Protein AF-D4XGW5-F1 (afdb_monomer_lite)

Foldseek 3Di:
DDQADEDPVQVVQLPQADPVLVQLLRQLSRPFPADKGFDHFADDLVRLVVCCVVVVDVDSDDPSPNNNDIDIFTQDPNDTDPDDVSVVSSVVSSVVSVVVVVVVVPPPDPPPPPPDDDDDDD

InterPro domains:
  IPR009045 Peptidase M74/Hedgehog-like, zinc-binding domain superfamily [G3DSA:3.30.1380.10] (5-117)
  IPR009045 Peptidase M74/Hedgehog-like, zinc-binding domain superfamily [SSF55166] (6-94)

Organism: NCBI:txid742159

Radius of gyration: 20.75 Å; chains: 1; bounding box: 34×46×76 Å

pLDDT: mean 84.4, std 19.49, range [32.59, 96.25]

Secondary structure (DSSP, 8-state):
-PPP---HHHHHHTTTS-HHHHHHHHHHHHH-SS-EEEEE-SPPHHHHHHHHHTTS-S-S--TTTTT---EEEEEETTEE---HHHHHHHHHHHHHHHHHHHHHHS--S-------------

Structure (mmCIF, N/CA/C/O backbone):
data_AF-D4XGW5-F1
#
_entry.id   AF-D4XGW5-F1
#
loop_
_atom_site.group_PDB
_atom_site.id
_atom_site.type_symbol
_atom_site.label_atom_id
_atom_site.label_alt_id
_atom_site.label_comp_id
_atom_site.label_asym_id
_atom_site.label_entity_id
_atom_site.label_seq_id
_atom_site.pdbx_PDB_ins_code
_atom_site.Cartn_x
_atom_site.Cartn_y
_atom_site.Cartn_z
_atom_site.occupancy
_atom_site.B_iso_or_equiv
_atom_site.auth_seq_id
_atom_site.auth_comp_id
_atom_site.auth_asym_id
_atom_site.auth_atom_id
_atom_site.pdbx_PDB_model_num
ATOM 1 N N . MET A 1 1 ? 16.824 -8.435 -14.529 1.00 49.88 1 MET A N 1
ATOM 2 C CA . MET A 1 1 ? 15.862 -7.773 -13.625 1.00 49.88 1 MET A CA 1
ATOM 3 C C . MET A 1 1 ? 15.454 -8.790 -12.581 1.00 49.88 1 MET A C 1
ATOM 5 O O . MET A 1 1 ? 15.047 -9.879 -12.968 1.00 49.88 1 MET A O 1
ATOM 9 N N . GLY A 1 2 ? 15.663 -8.488 -11.300 1.00 60.69 2 GLY A N 1
ATOM 10 C CA . GLY A 1 2 ? 15.211 -9.360 -10.218 1.00 60.69 2 GLY A CA 1
ATOM 11 C C . GLY A 1 2 ? 13.694 -9.279 -10.094 1.00 60.69 2 GLY A C 1
ATOM 12 O O . GLY A 1 2 ? 13.128 -8.199 -10.221 1.00 60.69 2 GLY A O 1
ATOM 13 N N . VAL A 1 3 ? 13.041 -10.418 -9.891 1.00 75.56 3 VAL A N 1
ATOM 14 C CA . VAL A 1 3 ? 11.631 -10.444 -9.500 1.00 75.56 3 VAL A CA 1
ATOM 15 C C . VAL A 1 3 ? 11.589 -10.122 -8.012 1.00 75.56 3 VAL A C 1
ATOM 17 O O . VAL A 1 3 ? 12.169 -10.861 -7.217 1.00 75.56 3 VAL A O 1
ATOM 20 N N . PHE A 1 4 ? 10.941 -9.023 -7.637 1.00 86.38 4 PHE A N 1
ATOM 21 C CA . PHE A 1 4 ? 10.785 -8.661 -6.232 1.00 86.38 4 PHE A CA 1
ATOM 22 C C . PHE A 1 4 ? 9.665 -9.483 -5.588 1.00 86.38 4 PHE A C 1
ATOM 24 O O . PHE A 1 4 ? 8.727 -9.933 -6.254 1.00 86.38 4 PHE A O 1
ATOM 31 N N . ALA A 1 5 ? 9.757 -9.678 -4.275 1.00 88.25 5 ALA A N 1
ATOM 32 C CA . ALA A 1 5 ? 8.766 -10.405 -3.496 1.00 88.25 5 ALA A CA 1
ATOM 33 C C . ALA A 1 5 ? 8.322 -9.578 -2.289 1.00 88.25 5 ALA A C 1
ATOM 35 O O . ALA A 1 5 ? 9.105 -8.838 -1.698 1.00 88.25 5 ALA A O 1
ATOM 36 N N . LEU A 1 6 ? 7.057 -9.734 -1.898 1.00 91.00 6 LEU A N 1
ATOM 37 C CA . LEU A 1 6 ? 6.535 -9.082 -0.702 1.00 91.00 6 LEU A CA 1
ATOM 38 C C . LEU A 1 6 ? 7.173 -9.678 0.555 1.00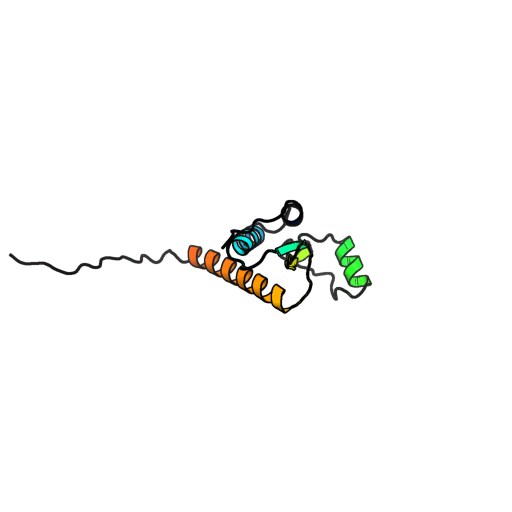 91.00 6 LEU A C 1
ATOM 40 O O . LEU A 1 6 ? 7.206 -10.901 0.735 1.00 91.00 6 LEU A O 1
ATOM 44 N N . SER A 1 7 ? 7.614 -8.793 1.448 1.00 92.06 7 SER A N 1
ATOM 45 C CA . SER A 1 7 ? 8.095 -9.163 2.778 1.00 92.06 7 SER A CA 1
ATOM 46 C C . SER A 1 7 ? 6.988 -9.819 3.616 1.00 92.06 7 SER A C 1
ATOM 48 O O . SER A 1 7 ? 5.795 -9.640 3.356 1.00 92.06 7 SER A O 1
ATOM 50 N N . ALA A 1 8 ? 7.370 -10.552 4.666 1.00 92.62 8 ALA A N 1
ATOM 51 C CA . ALA A 1 8 ? 6.406 -11.131 5.605 1.00 92.62 8 ALA A CA 1
ATOM 52 C C . ALA A 1 8 ? 5.518 -10.060 6.269 1.00 92.62 8 ALA A C 1
ATOM 54 O O . ALA A 1 8 ? 4.322 -10.283 6.438 1.00 92.62 8 ALA A O 1
ATOM 55 N N . GLY A 1 9 ? 6.083 -8.885 6.576 1.00 92.50 9 GLY A N 1
ATOM 56 C CA . GLY A 1 9 ? 5.330 -7.748 7.113 1.00 92.50 9 GLY A CA 1
ATOM 57 C C . GLY A 1 9 ? 4.275 -7.252 6.127 1.00 92.50 9 GLY A C 1
ATOM 58 O O . GLY A 1 9 ? 3.104 -7.171 6.469 1.00 92.50 9 GLY A O 1
ATOM 59 N N . SER A 1 10 ? 4.651 -7.048 4.863 1.00 93.06 10 SER A N 1
ATOM 60 C CA . SER A 1 10 ? 3.698 -6.614 3.834 1.00 93.06 10 SER A CA 1
ATOM 61 C C . SER A 1 10 ? 2.594 -7.639 3.571 1.00 93.06 10 SER A C 1
ATOM 63 O O . SER A 1 10 ? 1.457 -7.260 3.323 1.00 93.06 10 SER A O 1
ATOM 65 N N . LYS A 1 11 ? 2.893 -8.941 3.662 1.00 94.25 11 LYS A N 1
ATOM 66 C CA . LYS A 1 11 ? 1.867 -9.992 3.566 1.00 94.25 11 LYS A CA 1
ATOM 67 C C . LYS A 1 11 ? 0.877 -9.949 4.729 1.00 94.25 11 LYS A C 1
ATOM 69 O O . LYS A 1 11 ? -0.292 -10.253 4.525 1.00 94.25 11 LYS A O 1
ATOM 74 N N . LYS A 1 12 ? 1.332 -9.567 5.925 1.00 95.12 12 LYS A N 1
ATOM 75 C CA . LYS A 1 12 ? 0.469 -9.400 7.098 1.00 95.12 12 LYS A CA 1
ATOM 76 C C . LYS A 1 12 ? -0.503 -8.233 6.915 1.00 95.12 12 LYS A C 1
ATOM 78 O O . LYS A 1 12 ? -1.678 -8.394 7.215 1.00 95.12 12 LYS A O 1
ATOM 83 N N . GLU A 1 13 ? -0.041 -7.115 6.359 1.00 94.19 13 GLU A N 1
ATOM 84 C CA . GLU A 1 13 ? -0.905 -5.957 6.073 1.00 94.19 13 GLU A CA 1
ATOM 85 C C . GLU A 1 13 ? -1.957 -6.246 4.991 1.00 94.19 13 GLU A C 1
ATOM 87 O O . GLU A 1 13 ? -3.015 -5.629 4.958 1.00 94.19 13 GLU A O 1
ATOM 92 N N . LEU A 1 14 ? -1.707 -7.228 4.120 1.00 94.88 14 LEU A N 1
ATOM 93 C CA . LEU A 1 14 ? -2.674 -7.671 3.110 1.00 94.88 14 LEU A CA 1
ATOM 94 C C . LEU A 1 14 ? -3.729 -8.650 3.651 1.00 94.88 14 LEU A C 1
ATOM 96 O O . LEU A 1 14 ? -4.624 -9.051 2.902 1.00 94.88 14 LEU A O 1
ATOM 100 N N . LEU A 1 15 ? -3.662 -9.044 4.927 1.00 93.81 15 LEU A N 1
ATOM 101 C CA . LEU A 1 15 ? -4.682 -9.900 5.529 1.00 93.81 15 LEU A CA 1
ATOM 102 C C . LEU A 1 15 ? -6.025 -9.163 5.581 1.00 93.81 15 LEU A C 1
ATOM 104 O O . LEU A 1 15 ? -6.108 -8.023 6.028 1.00 93.81 15 LEU A O 1
ATOM 108 N N . ASN A 1 16 ? -7.090 -9.838 5.144 1.00 92.62 16 ASN A N 1
ATOM 109 C CA . ASN A 1 16 ? -8.461 -9.310 5.055 1.00 92.62 16 ASN A CA 1
ATOM 110 C C . ASN A 1 16 ? -8.666 -8.147 4.065 1.00 92.62 16 ASN A C 1
ATOM 112 O O . ASN A 1 16 ? -9.780 -7.639 3.952 1.00 92.62 16 ASN A O 1
ATOM 116 N N . VAL A 1 17 ? -7.640 -7.762 3.301 1.00 96.25 17 VAL A N 1
ATOM 117 C CA . VAL A 1 17 ? -7.799 -6.887 2.133 1.00 96.25 17 VAL A CA 1
ATOM 118 C C . VAL A 1 17 ? -8.535 -7.652 1.032 1.00 96.25 17 VAL A C 1
ATOM 120 O O . VAL A 1 17 ? -8.390 -8.867 0.884 1.00 96.25 17 VAL A O 1
ATOM 123 N N . HIS A 1 18 ? -9.325 -6.942 0.228 1.00 95.75 18 HIS A N 1
ATOM 124 C CA . HIS A 1 18 ? -10.085 -7.538 -0.862 1.00 95.75 18 HIS A CA 1
ATOM 125 C C . HIS A 1 18 ? -9.168 -8.329 -1.819 1.00 95.75 18 HIS A C 1
ATOM 127 O O . HIS A 1 18 ? -8.226 -7.785 -2.398 1.00 95.75 18 HIS A O 1
ATOM 133 N N . GLU A 1 19 ? -9.498 -9.597 -2.082 1.00 94.69 19 GLU A N 1
ATOM 134 C CA . GLU A 1 19 ? -8.682 -10.543 -2.870 1.00 94.69 19 GLU A CA 1
ATOM 135 C C . GLU A 1 19 ? -8.243 -10.006 -4.246 1.00 94.69 19 GLU A C 1
ATOM 137 O O . GLU A 1 19 ? -7.092 -10.144 -4.660 1.00 94.69 19 GLU A O 1
ATOM 142 N N . ALA A 1 20 ? -9.147 -9.328 -4.959 1.00 93.44 20 ALA A N 1
ATOM 143 C CA . ALA A 1 20 ? -8.834 -8.669 -6.220 1.00 93.44 20 ALA A CA 1
ATOM 144 C C . ALA A 1 20 ? -7.694 -7.647 -6.097 1.00 93.44 20 ALA A C 1
ATOM 146 O O . ALA A 1 20 ? -6.850 -7.597 -6.990 1.00 93.44 20 ALA A O 1
ATOM 147 N N . LEU A 1 21 ? -7.665 -6.856 -5.022 1.00 95.06 21 LEU A N 1
ATOM 148 C CA . LEU A 1 21 ? -6.612 -5.874 -4.778 1.00 95.06 21 LEU A CA 1
ATOM 149 C C . LEU A 1 21 ? -5.303 -6.573 -4.405 1.00 95.06 21 LEU A C 1
ATOM 151 O O . LEU A 1 21 ? -4.272 -6.247 -4.986 1.00 95.06 21 LEU A O 1
ATOM 155 N N . VAL A 1 22 ? -5.357 -7.602 -3.553 1.00 95.81 22 VAL A N 1
ATOM 156 C CA . VAL A 1 22 ? -4.190 -8.437 -3.215 1.00 95.81 22 VAL A CA 1
ATOM 157 C C . VAL A 1 22 ? -3.540 -9.002 -4.482 1.00 95.81 22 VAL A C 1
ATOM 159 O O . VAL A 1 22 ? -2.349 -8.799 -4.701 1.00 95.81 22 VAL A O 1
ATOM 162 N N . SER A 1 23 ? -4.331 -9.585 -5.391 1.00 94.38 23 SER A N 1
ATOM 163 C CA . SER A 1 23 ? -3.814 -10.134 -6.656 1.00 94.38 23 SER A CA 1
ATOM 164 C C . SER A 1 23 ? -3.142 -9.085 -7.554 1.00 94.38 23 SER A C 1
ATOM 166 O O . SER A 1 23 ? -2.225 -9.396 -8.316 1.00 94.38 23 SER A O 1
ATOM 168 N N . VAL A 1 24 ? -3.595 -7.829 -7.480 1.00 95.75 24 VAL A N 1
ATOM 169 C CA . VAL A 1 24 ? -3.002 -6.710 -8.222 1.00 95.75 24 VAL A CA 1
ATOM 170 C C . VAL A 1 24 ? -1.676 -6.301 -7.588 1.00 95.75 24 VAL A C 1
ATOM 172 O O . VAL A 1 24 ? -0.712 -6.114 -8.323 1.00 95.75 24 VAL A O 1
ATOM 175 N N . VAL A 1 25 ? -1.597 -6.223 -6.258 1.00 95.75 25 VAL A N 1
ATOM 176 C CA . VAL A 1 25 ? -0.360 -5.898 -5.526 1.00 95.75 25 VAL A CA 1
ATOM 177 C C . VAL A 1 25 ? 0.708 -6.975 -5.742 1.00 95.75 25 VAL A C 1
ATOM 179 O O . VAL A 1 25 ? 1.858 -6.661 -6.053 1.00 95.75 25 VAL A O 1
ATOM 182 N N . GLU A 1 26 ? 0.326 -8.251 -5.667 1.00 94.50 26 GLU A N 1
ATOM 183 C CA . GLU A 1 26 ? 1.213 -9.385 -5.957 1.00 94.50 26 GLU A CA 1
ATOM 184 C C . GLU A 1 26 ? 1.706 -9.390 -7.405 1.00 94.50 26 GLU A C 1
ATOM 186 O O . GLU A 1 26 ? 2.822 -9.823 -7.692 1.00 94.50 26 GLU A O 1
ATOM 191 N N . ARG A 1 27 ? 0.895 -8.894 -8.344 1.00 94.25 27 ARG A N 1
ATOM 192 C CA . ARG A 1 27 ? 1.345 -8.724 -9.724 1.00 94.25 27 ARG A CA 1
ATOM 193 C C . ARG A 1 27 ? 2.250 -7.503 -9.879 1.00 94.25 27 ARG A C 1
ATOM 195 O O . ARG A 1 27 ? 3.222 -7.580 -10.627 1.00 94.25 27 ARG A O 1
ATOM 202 N N . ALA A 1 28 ? 1.968 -6.420 -9.159 1.00 95.12 28 ALA A N 1
ATOM 203 C CA . ALA A 1 28 ? 2.729 -5.180 -9.227 1.00 95.12 28 ALA A CA 1
ATOM 204 C C . ALA A 1 28 ? 4.168 -5.380 -8.757 1.00 95.12 28 ALA A C 1
ATOM 206 O O . ALA A 1 28 ? 5.086 -4.921 -9.429 1.00 95.12 28 ALA A O 1
ATOM 207 N N . VAL A 1 29 ? 4.388 -6.143 -7.681 1.00 94.75 29 VAL A N 1
ATOM 208 C CA . VAL A 1 29 ? 5.746 -6.424 -7.183 1.00 94.75 29 VAL A CA 1
ATOM 209 C C . VAL A 1 29 ? 6.597 -7.194 -8.204 1.00 94.75 29 VAL A C 1
ATOM 211 O O . VAL A 1 29 ? 7.801 -6.987 -8.287 1.00 94.75 29 VAL A O 1
ATOM 214 N N . GLN A 1 30 ? 5.972 -8.017 -9.054 1.00 92.44 30 GLN A N 1
ATOM 215 C CA . GLN A 1 30 ? 6.677 -8.788 -10.084 1.00 92.44 30 GLN A CA 1
ATOM 216 C C . GLN A 1 30 ? 7.099 -7.954 -11.297 1.00 92.44 30 GLN A C 1
ATOM 218 O O . GLN A 1 30 ? 8.015 -8.355 -12.011 1.00 92.44 30 GLN A O 1
ATOM 223 N N . ILE A 1 31 ? 6.390 -6.858 -11.584 1.00 93.31 31 ILE A N 1
ATOM 224 C CA . ILE A 1 31 ? 6.632 -6.024 -12.774 1.00 93.31 31 ILE A CA 1
ATOM 225 C C . ILE A 1 31 ? 7.250 -4.665 -12.442 1.00 93.31 31 ILE A C 1
ATOM 227 O O . ILE A 1 31 ? 7.694 -3.964 -13.346 1.00 93.31 31 ILE A O 1
ATOM 231 N N . SER A 1 32 ? 7.247 -4.285 -11.165 1.00 92.94 32 SER A N 1
ATOM 232 C CA . SER A 1 32 ? 7.848 -3.049 -10.686 1.00 92.94 32 SER A CA 1
ATOM 233 C C . SER A 1 32 ? 9.350 -3.038 -10.950 1.00 92.94 32 SER A C 1
ATOM 235 O O . SER A 1 32 ? 10.034 -4.055 -10.843 1.00 92.94 32 SER A O 1
ATOM 237 N N . VAL A 1 33 ? 9.873 -1.853 -11.252 1.00 92.31 33 VAL A N 1
ATOM 238 C CA . VAL A 1 33 ? 11.313 -1.609 -11.423 1.00 92.31 33 VAL A CA 1
ATOM 239 C C . VAL A 1 33 ? 12.048 -1.432 -10.091 1.00 92.31 33 VAL A C 1
ATOM 241 O O . VAL A 1 33 ? 13.275 -1.386 -10.069 1.00 92.31 33 VAL A O 1
ATOM 244 N N . GLN A 1 34 ? 11.307 -1.341 -8.984 1.00 91.19 34 GLN A N 1
ATOM 245 C CA . GLN A 1 34 ? 11.835 -1.150 -7.635 1.00 91.19 34 GLN A CA 1
ATOM 246 C C . GLN A 1 34 ? 11.052 -1.946 -6.586 1.00 91.19 34 GLN A C 1
ATOM 248 O O . GLN A 1 34 ? 9.877 -2.277 -6.778 1.00 91.19 34 GLN A O 1
ATOM 253 N N . GLU A 1 35 ? 11.689 -2.177 -5.443 1.00 92.69 35 GLU A N 1
ATOM 254 C CA . GLU A 1 35 ? 11.045 -2.748 -4.265 1.00 92.69 35 GLU A CA 1
ATOM 255 C C . GLU A 1 35 ? 10.095 -1.746 -3.605 1.00 92.69 35 GLU A C 1
ATOM 257 O O . GLU A 1 35 ? 10.302 -0.525 -3.598 1.00 92.69 35 GLU A O 1
ATOM 262 N N . PHE A 1 36 ? 9.032 -2.284 -3.022 1.00 94.88 36 PHE A N 1
ATOM 263 C CA . PHE A 1 36 ? 8.109 -1.538 -2.187 1.00 94.88 36 PHE A CA 1
ATOM 264 C C . PHE A 1 36 ? 7.533 -2.446 -1.104 1.00 94.88 36 PHE A C 1
ATOM 266 O O . PHE A 1 36 ? 7.480 -3.669 -1.251 1.00 94.88 36 PHE A O 1
ATOM 273 N N . ALA A 1 37 ? 7.092 -1.832 -0.016 1.00 94.75 37 ALA A N 1
ATOM 274 C CA . ALA A 1 37 ? 6.397 -2.489 1.074 1.00 94.75 37 ALA A CA 1
ATOM 275 C C . ALA A 1 37 ? 4.946 -2.004 1.135 1.00 94.75 37 ALA A C 1
ATOM 277 O O . ALA A 1 37 ? 4.654 -0.848 0.830 1.00 94.75 37 ALA A O 1
ATOM 278 N N . VAL A 1 38 ? 4.046 -2.885 1.561 1.00 95.44 38 VAL A N 1
ATOM 279 C CA . VAL A 1 38 ? 2.706 -2.489 2.016 1.00 95.44 38 VAL A CA 1
ATOM 280 C C . VAL A 1 38 ? 2.853 -1.966 3.441 1.00 95.44 38 VAL A C 1
ATOM 282 O O . VAL A 1 38 ? 3.388 -2.686 4.286 1.00 95.44 38 VAL A O 1
ATOM 285 N N . HIS A 1 39 ? 2.459 -0.713 3.664 1.00 93.25 39 HIS A N 1
ATOM 286 C CA . HIS A 1 39 ? 2.574 -0.036 4.956 1.00 93.25 39 HIS A CA 1
ATOM 287 C C . HIS A 1 39 ? 1.280 -0.090 5.763 1.00 93.25 39 HIS A C 1
ATOM 289 O O . HIS A 1 39 ? 1.343 -0.335 6.961 1.00 93.25 39 HIS A O 1
ATOM 295 N N . ASP A 1 40 ? 0.140 0.121 5.104 1.00 91.75 40 ASP A N 1
ATOM 296 C CA . ASP A 1 40 ? -1.184 0.068 5.723 1.00 91.75 40 ASP A CA 1
ATOM 297 C C . ASP A 1 40 ? -2.160 -0.615 4.757 1.00 91.75 40 ASP A C 1
ATOM 299 O O . ASP A 1 40 ? -2.255 -0.244 3.583 1.00 91.75 40 ASP A O 1
ATOM 303 N N . GLY A 1 41 ? -2.844 -1.654 5.226 1.00 92.75 41 GLY A N 1
ATOM 304 C CA . GLY A 1 41 ? -3.880 -2.358 4.477 1.00 92.75 41 GLY A CA 1
ATOM 305 C C . GLY A 1 41 ? -5.253 -2.089 5.072 1.00 92.75 41 GLY A C 1
ATOM 306 O O . GLY A 1 41 ? -5.914 -1.112 4.712 1.00 92.75 41 GLY A O 1
ATOM 307 N N . ILE A 1 42 ? -5.691 -2.977 5.968 1.00 94.06 42 ILE A N 1
ATOM 308 C CA . ILE A 1 42 ? -6.935 -2.801 6.721 1.00 94.06 42 ILE A CA 1
ATOM 309 C C . ILE A 1 42 ? -6.700 -1.858 7.891 1.00 94.06 42 ILE A C 1
ATOM 311 O O . ILE A 1 42 ? -5.946 -2.172 8.809 1.00 94.06 42 ILE A O 1
ATOM 315 N N . ARG A 1 43 ? -7.456 -0.763 7.903 1.00 91.75 43 ARG A N 1
ATOM 316 C CA . ARG A 1 43 ? -7.479 0.175 9.023 1.00 91.75 43 ARG A CA 1
ATOM 317 C C . ARG A 1 43 ? -8.629 -0.151 9.960 1.00 91.75 43 ARG A C 1
ATOM 319 O O . ARG A 1 43 ? -9.736 -0.461 9.518 1.00 91.75 43 ARG A O 1
ATOM 326 N N . THR A 1 44 ? -8.397 -0.038 11.260 1.00 93.44 44 THR A N 1
ATOM 327 C CA . THR A 1 44 ? -9.457 -0.157 12.262 1.00 93.44 44 THR A CA 1
ATOM 328 C C . THR A 1 44 ? -10.258 1.138 12.383 1.00 93.44 44 THR A C 1
ATOM 330 O O . THR A 1 44 ? -9.798 2.238 12.066 1.00 93.44 44 THR A O 1
ATOM 333 N N . LEU A 1 45 ? -11.479 1.024 12.909 1.00 93.94 45 LEU A N 1
ATOM 334 C CA . LEU A 1 45 ? -12.343 2.180 13.150 1.00 93.94 45 LEU A CA 1
ATOM 335 C C . LEU A 1 45 ? -11.689 3.170 14.136 1.00 93.94 45 LEU A C 1
ATOM 337 O O . LEU A 1 45 ? -11.732 4.378 13.910 1.00 93.94 45 LEU A O 1
ATOM 341 N N . ALA A 1 46 ? -11.012 2.661 15.171 1.00 95.00 46 ALA A N 1
ATOM 342 C CA . ALA A 1 46 ? -10.298 3.475 16.155 1.00 95.00 46 ALA A CA 1
ATOM 343 C C . ALA A 1 46 ? -9.115 4.249 15.540 1.00 95.00 46 ALA A C 1
ATOM 345 O O . ALA A 1 46 ? -8.922 5.428 15.838 1.00 95.00 46 ALA A O 1
ATOM 346 N N . GLU A 1 47 ? -8.343 3.624 14.646 1.00 93.31 47 GLU A N 1
ATOM 347 C CA . GLU A 1 47 ? -7.253 4.300 13.927 1.00 93.31 47 GLU A CA 1
ATOM 348 C C . GLU A 1 47 ? -7.784 5.393 13.003 1.00 93.31 47 GLU A C 1
ATOM 350 O O . GLU A 1 47 ? -7.265 6.509 13.011 1.00 93.31 47 GLU A O 1
ATOM 355 N N . GLN A 1 48 ? -8.861 5.116 12.261 1.00 95.31 48 GLN A N 1
ATOM 356 C CA . GLN A 1 48 ? -9.485 6.122 11.403 1.00 95.31 48 GLN A CA 1
ATOM 357 C C . GLN A 1 48 ? -10.023 7.304 12.225 1.00 95.31 48 GLN A C 1
ATOM 359 O O . GLN A 1 48 ? -9.805 8.452 11.845 1.00 95.31 48 GLN A O 1
ATOM 364 N N . GLN A 1 49 ? -10.647 7.055 13.384 1.00 95.31 49 GLN A N 1
ATOM 365 C CA . GLN A 1 49 ? -11.069 8.120 14.304 1.00 95.31 49 GLN A CA 1
ATOM 366 C C . GLN A 1 49 ? -9.888 8.973 14.761 1.00 95.31 49 GLN A C 1
ATOM 368 O O . GLN A 1 49 ? -9.981 10.199 14.752 1.00 95.31 49 GLN A O 1
ATOM 373 N N . LYS A 1 50 ? -8.764 8.342 15.114 1.00 95.62 50 LYS A N 1
ATOM 374 C CA . LYS A 1 50 ? -7.545 9.054 15.505 1.00 95.62 50 LYS A CA 1
ATOM 375 C C . LYS A 1 50 ? -7.000 9.918 14.364 1.00 95.62 50 LYS A C 1
ATOM 377 O O . LYS A 1 50 ? -6.586 11.044 14.620 1.00 95.62 50 LYS A O 1
ATOM 382 N N . MET A 1 51 ? -7.036 9.431 13.120 1.00 93.25 51 MET A N 1
ATOM 383 C CA . MET A 1 51 ? -6.615 10.202 11.941 1.00 93.25 51 MET A CA 1
ATOM 384 C C . MET A 1 51 ? -7.535 11.389 11.651 1.00 93.25 51 MET A C 1
ATOM 386 O O . MET A 1 51 ? -7.057 12.441 11.235 1.00 93.25 51 MET A O 1
ATOM 390 N N . VAL A 1 52 ? -8.842 11.240 11.870 1.00 95.38 52 VAL A N 1
ATOM 391 C CA . VAL A 1 52 ? -9.787 12.357 11.735 1.00 95.38 52 VAL A CA 1
ATOM 392 C C . VAL A 1 52 ? -9.548 13.397 12.829 1.00 95.38 52 VAL A C 1
ATOM 394 O O . VAL A 1 52 ? -9.453 14.585 12.538 1.00 95.38 52 VAL A O 1
ATOM 397 N N . GLN A 1 53 ? -9.360 12.961 14.077 1.00 95.19 53 GLN A N 1
ATOM 398 C CA . GLN A 1 53 ? -9.067 13.855 15.203 1.00 95.19 53 GLN A CA 1
ATOM 399 C C . GLN A 1 53 ? -7.743 14.610 15.035 1.00 95.19 53 GLN A C 1
ATOM 401 O O . GLN A 1 53 ? -7.655 15.775 15.413 1.00 95.19 53 GLN A O 1
ATOM 406 N N . SER A 1 54 ? -6.717 13.974 14.462 1.00 95.25 54 SER A N 1
ATOM 407 C CA . SER A 1 54 ? -5.430 14.622 14.189 1.00 95.25 54 SER A CA 1
ATOM 408 C C . SER A 1 54 ? -5.428 15.497 12.931 1.00 95.25 54 SER A C 1
ATOM 410 O O . SER A 1 54 ? -4.418 16.139 12.650 1.00 95.25 54 SER A O 1
ATOM 412 N N . GLY A 1 55 ? -6.517 15.508 12.153 1.00 93.94 55 GLY A N 1
ATOM 413 C CA . GLY A 1 55 ? -6.616 16.228 10.880 1.00 93.94 55 GLY A CA 1
ATOM 414 C C . GLY A 1 55 ? -5.916 15.545 9.697 1.00 93.94 55 GLY A C 1
ATOM 415 O O . GLY A 1 55 ? -5.874 16.110 8.607 1.00 93.94 55 GLY A O 1
ATOM 416 N N . ALA A 1 56 ? -5.387 14.329 9.874 1.00 90.19 56 ALA A N 1
ATOM 417 C CA . ALA A 1 56 ? -4.784 13.539 8.795 1.00 90.19 56 ALA A CA 1
ATOM 418 C C . ALA A 1 56 ? -5.826 12.964 7.817 1.00 90.19 56 ALA A C 1
ATOM 420 O O . ALA A 1 56 ? -5.496 12.623 6.682 1.00 90.19 56 ALA A O 1
ATOM 421 N N . SER A 1 57 ? -7.088 12.856 8.238 1.00 91.00 57 SER A N 1
ATOM 422 C CA . SER A 1 57 ? -8.213 12.496 7.378 1.00 91.00 57 SER A CA 1
ATOM 423 C C . SER A 1 57 ? -9.373 13.464 7.587 1.00 91.00 57 SER A C 1
ATOM 425 O O . SER A 1 57 ? -9.611 13.924 8.698 1.00 91.00 57 SER A O 1
ATOM 427 N N . GLN A 1 58 ? -10.104 13.779 6.519 1.00 91.38 58 GLN A N 1
ATOM 428 C CA . GLN A 1 58 ? -11.250 14.692 6.591 1.00 91.38 58 GLN A CA 1
ATOM 429 C C . GLN A 1 58 ? -12.546 13.975 6.993 1.00 91.38 58 GLN A C 1
ATOM 431 O O . GLN A 1 58 ? -13.467 14.609 7.501 1.00 91.38 58 GLN A O 1
ATOM 436 N N . THR A 1 59 ? -12.644 12.664 6.746 1.00 93.81 59 THR A N 1
ATOM 437 C CA . THR A 1 59 ? -13.888 11.901 6.908 1.00 93.81 59 THR A CA 1
ATOM 438 C C . THR A 1 59 ? -13.643 10.549 7.572 1.00 93.81 59 THR A C 1
ATOM 440 O O . THR A 1 59 ? -12.549 9.987 7.536 1.00 93.81 59 THR A O 1
ATOM 443 N N . MET A 1 60 ? -14.700 9.993 8.167 1.00 94.06 60 MET A N 1
ATOM 444 C CA . MET A 1 60 ? -14.704 8.612 8.664 1.00 94.06 60 MET A CA 1
ATOM 445 C C . MET A 1 60 ? -14.919 7.574 7.552 1.00 94.06 60 MET A C 1
ATOM 447 O O . MET A 1 60 ? -14.695 6.388 7.778 1.00 94.06 60 MET A O 1
ATOM 451 N N . ASP A 1 61 ? -15.332 8.007 6.360 1.00 92.88 61 ASP A N 1
ATOM 452 C CA . ASP A 1 61 ? -15.571 7.144 5.203 1.00 92.88 61 ASP A CA 1
ATOM 453 C C . ASP A 1 61 ? -14.254 6.831 4.474 1.00 92.88 61 ASP A C 1
ATOM 455 O O . ASP A 1 61 ? -13.850 7.518 3.534 1.00 92.88 61 ASP A O 1
ATOM 459 N N . SER A 1 62 ? -13.541 5.812 4.963 1.00 91.50 62 SER A N 1
ATOM 460 C CA . SER A 1 62 ? -12.253 5.374 4.419 1.00 91.50 62 SER A CA 1
ATOM 461 C C . SER A 1 62 ? -12.344 3.999 3.765 1.00 91.50 62 SER A C 1
ATOM 463 O O . SER A 1 62 ? -12.844 3.032 4.342 1.00 91.50 62 SER A O 1
ATOM 465 N N . ARG A 1 63 ? -11.750 3.875 2.573 1.00 93.88 63 ARG A N 1
ATOM 466 C CA . ARG A 1 63 ? -11.646 2.602 1.837 1.00 93.88 63 ARG A CA 1
ATOM 467 C C . ARG A 1 63 ? -10.760 1.565 2.530 1.00 93.88 63 ARG A C 1
ATOM 469 O O . ARG A 1 63 ? -10.898 0.380 2.236 1.00 93.88 63 ARG A O 1
ATOM 476 N N . HIS A 1 64 ? -9.902 1.981 3.462 1.00 92.19 64 HIS A N 1
ATOM 477 C CA . HIS A 1 64 ? -9.125 1.052 4.285 1.00 92.19 64 HIS A CA 1
ATOM 478 C C . HIS A 1 64 ? -10.000 0.285 5.281 1.00 92.19 64 HIS A C 1
ATOM 480 O O . HIS A 1 64 ? -9.684 -0.855 5.603 1.00 92.19 64 HIS A O 1
ATOM 486 N N . LEU A 1 65 ? -11.130 0.858 5.721 1.00 92.62 65 LEU A N 1
ATOM 487 C CA . LEU A 1 65 ? -12.064 0.170 6.625 1.00 92.62 65 LEU A CA 1
ATOM 488 C C . LEU A 1 65 ? -12.739 -1.027 5.945 1.00 92.62 65 LEU A C 1
ATOM 490 O O . LEU A 1 65 ? -13.098 -2.001 6.596 1.00 92.62 65 LEU A O 1
ATOM 494 N N . THR A 1 66 ? -12.929 -0.946 4.628 1.00 93.38 66 THR A N 1
ATOM 495 C CA . THR A 1 66 ? -13.610 -1.976 3.834 1.00 93.38 66 THR A CA 1
ATOM 496 C C . THR A 1 66 ? -12.642 -2.880 3.067 1.00 93.38 66 THR A C 1
ATOM 498 O O . THR A 1 66 ? -13.093 -3.738 2.315 1.00 93.38 66 THR A O 1
ATOM 501 N N . GLY A 1 67 ? -11.325 -2.691 3.212 1.00 92.94 67 GLY A N 1
ATOM 502 C CA . GLY A 1 67 ? -10.314 -3.490 2.510 1.00 92.94 67 GLY A CA 1
ATOM 503 C C . GLY A 1 67 ? -10.180 -3.205 1.019 1.00 92.94 67 GLY A C 1
ATOM 504 O O . GLY A 1 67 ? -9.679 -4.048 0.276 1.00 92.94 67 GLY A O 1
ATOM 505 N N . HIS A 1 68 ? -10.612 -2.028 0.568 1.00 94.31 68 HIS A N 1
ATOM 506 C CA . HIS A 1 68 ? -10.534 -1.608 -0.835 1.00 94.31 68 HIS A CA 1
ATOM 507 C C . HIS A 1 68 ? -9.385 -0.628 -1.114 1.00 94.31 6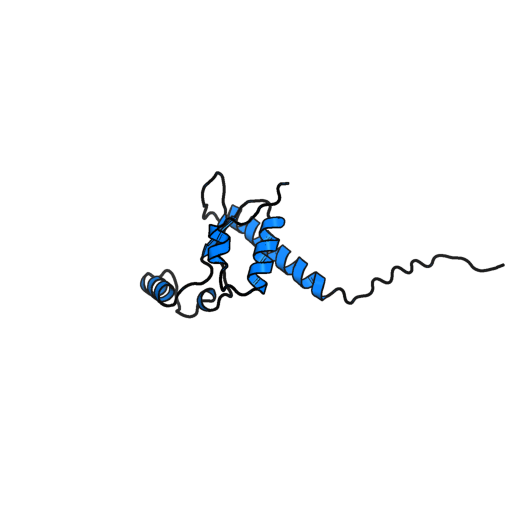8 HIS A C 1
ATOM 509 O O . HIS A 1 68 ? -9.307 -0.075 -2.213 1.00 94.31 68 HIS A O 1
ATOM 515 N N . ALA A 1 69 ? -8.506 -0.391 -0.141 1.00 94.00 69 ALA A N 1
ATOM 516 C CA . ALA A 1 69 ? -7.320 0.445 -0.283 1.00 94.00 69 ALA A CA 1
ATOM 517 C C . ALA A 1 69 ? -6.118 -0.189 0.421 1.00 94.00 69 ALA A C 1
ATOM 519 O O . ALA A 1 69 ? -6.282 -0.968 1.357 1.00 94.00 69 ALA A O 1
ATOM 520 N N . VAL A 1 70 ? -4.928 0.141 -0.078 1.00 95.94 70 VAL A N 1
ATOM 521 C CA . VAL A 1 70 ? -3.630 -0.231 0.487 1.00 95.94 70 VAL A CA 1
ATOM 522 C C . VAL A 1 70 ? -2.656 0.919 0.254 1.00 95.94 70 VAL A C 1
ATOM 524 O O . VAL A 1 70 ? -2.652 1.509 -0.830 1.00 95.94 70 VAL A O 1
ATOM 527 N N . ASP A 1 71 ? -1.809 1.191 1.238 1.00 94.62 71 ASP A N 1
ATOM 528 C CA . ASP A 1 71 ? -0.737 2.174 1.154 1.00 94.62 71 ASP A CA 1
ATOM 529 C C . ASP A 1 71 ? 0.579 1.469 0.821 1.00 94.62 71 ASP A C 1
ATOM 531 O O . ASP A 1 71 ? 1.037 0.573 1.538 1.00 94.62 71 ASP A O 1
ATOM 535 N N . LEU A 1 72 ? 1.186 1.868 -0.298 1.00 95.38 72 LEU A N 1
ATOM 536 C CA . LEU A 1 72 ? 2.435 1.305 -0.804 1.00 95.38 72 LEU A CA 1
ATOM 537 C C . LEU A 1 72 ? 3.567 2.310 -0.642 1.00 95.38 72 LEU A C 1
ATOM 539 O O . LEU A 1 72 ? 3.432 3.474 -1.016 1.00 95.38 72 LEU A O 1
ATOM 543 N N . VAL A 1 73 ? 4.704 1.838 -0.137 1.00 95.00 73 VAL A N 1
ATOM 544 C CA . VAL A 1 73 ? 5.853 2.689 0.169 1.00 95.00 73 VAL A CA 1
ATOM 545 C C . VAL A 1 73 ? 7.110 2.142 -0.504 1.00 95.00 73 VAL A C 1
ATOM 547 O O . VAL A 1 73 ? 7.455 0.978 -0.287 1.00 95.00 73 VAL A O 1
ATOM 550 N N . PRO A 1 74 ? 7.824 2.960 -1.297 1.00 95.06 74 PRO A N 1
ATOM 551 C CA . PRO A 1 74 ? 9.139 2.629 -1.833 1.00 95.06 74 PRO A CA 1
ATOM 552 C C . PRO A 1 74 ? 10.105 2.108 -0.770 1.00 95.06 74 PRO A C 1
ATOM 554 O O . PRO A 1 74 ? 10.290 2.743 0.271 1.00 95.06 74 PRO A O 1
ATOM 557 N N . TYR A 1 75 ? 10.770 0.993 -1.068 1.00 93.81 75 TYR A N 1
ATOM 558 C CA . TYR A 1 75 ? 11.861 0.465 -0.257 1.00 93.81 75 TYR A CA 1
ATOM 559 C C . TYR A 1 75 ? 13.171 0.621 -1.028 1.00 93.81 75 TYR A C 1
ATOM 561 O O . TYR A 1 75 ? 13.410 -0.067 -2.016 1.00 93.81 75 TYR A O 1
ATOM 569 N N . ILE A 1 76 ? 14.000 1.584 -0.620 1.00 91.75 76 ILE A N 1
ATOM 570 C CA . ILE A 1 76 ? 15.225 1.965 -1.335 1.00 91.75 76 ILE A CA 1
ATOM 571 C C . ILE A 1 76 ? 16.375 1.995 -0.334 1.00 91.75 76 ILE A C 1
ATOM 573 O O . ILE A 1 76 ? 16.287 2.652 0.704 1.00 91.75 76 ILE A O 1
ATOM 577 N N . ASN A 1 77 ? 17.467 1.293 -0.646 1.00 88.81 77 ASN A N 1
ATOM 578 C CA . ASN A 1 77 ? 18.671 1.221 0.192 1.00 88.81 77 ASN A CA 1
ATOM 579 C C . ASN A 1 77 ? 18.370 0.829 1.652 1.00 88.81 77 ASN A C 1
ATOM 581 O O . ASN A 1 77 ? 18.896 1.422 2.595 1.00 88.81 77 ASN A O 1
ATOM 585 N N . GLY A 1 78 ? 17.475 -0.143 1.842 1.00 88.06 78 GLY A N 1
ATOM 586 C CA . GLY A 1 78 ? 17.119 -0.658 3.163 1.00 88.06 78 GLY A CA 1
ATOM 587 C C . GLY A 1 78 ? 16.153 0.220 3.971 1.00 88.06 78 GLY A C 1
ATOM 588 O O . GLY A 1 78 ? 15.902 -0.074 5.140 1.00 88.06 78 GLY A O 1
ATOM 589 N N . LYS A 1 79 ? 15.623 1.308 3.392 1.00 91.62 79 LYS A N 1
ATOM 590 C CA . LYS A 1 79 ? 14.757 2.271 4.088 1.00 91.62 79 LYS A CA 1
ATOM 591 C C . LYS A 1 79 ? 13.481 2.561 3.305 1.00 91.62 79 LYS A C 1
ATOM 593 O O . LYS A 1 79 ? 13.482 2.605 2.077 1.00 91.62 79 LYS A O 1
ATOM 598 N N . LEU A 1 80 ? 12.403 2.817 4.043 1.00 92.56 80 LEU A N 1
ATOM 599 C CA . LEU A 1 80 ? 11.153 3.326 3.484 1.00 92.56 80 LEU A CA 1
ATOM 600 C C . LEU A 1 80 ? 11.313 4.801 3.098 1.00 92.56 80 LEU A C 1
ATOM 602 O O . LEU A 1 80 ? 11.878 5.587 3.864 1.00 92.56 80 LEU A O 1
ATOM 606 N N . ARG A 1 81 ? 10.834 5.174 1.909 1.00 92.00 81 ARG A N 1
ATOM 607 C CA . ARG A 1 81 ? 10.949 6.535 1.364 1.00 92.00 81 ARG A CA 1
ATOM 608 C C . ARG A 1 81 ? 9.583 7.047 0.923 1.00 92.00 81 ARG A C 1
ATOM 610 O O . ARG A 1 81 ? 8.914 6.404 0.127 1.00 92.00 81 ARG A O 1
ATOM 617 N N . TRP A 1 82 ? 9.213 8.233 1.395 1.00 92.50 82 TRP A N 1
ATOM 618 C CA . TRP A 1 82 ? 7.924 8.887 1.120 1.00 92.50 82 TRP A CA 1
ATOM 619 C C . TRP A 1 82 ? 8.045 9.987 0.060 1.00 92.50 82 TRP A C 1
ATOM 621 O O . TRP A 1 82 ? 7.438 11.049 0.152 1.00 92.50 82 TRP A O 1
ATOM 631 N N . GLU A 1 83 ? 8.902 9.758 -0.928 1.00 92.50 83 GLU A N 1
ATOM 632 C CA . GLU A 1 83 ? 9.196 10.724 -1.980 1.00 92.50 83 GLU A CA 1
ATOM 633 C C . GLU A 1 83 ? 8.319 10.443 -3.198 1.00 92.50 83 GLU A C 1
ATOM 635 O O . GLU A 1 83 ? 8.165 9.296 -3.615 1.00 92.50 83 GLU A O 1
ATOM 640 N N . TRP A 1 84 ? 7.772 11.494 -3.805 1.00 93.75 84 TRP A N 1
ATOM 641 C CA . TRP A 1 84 ? 6.882 11.359 -4.957 1.00 93.75 84 TRP A CA 1
ATOM 642 C C . TRP A 1 84 ? 7.496 10.623 -6.161 1.00 93.75 84 TRP A C 1
ATOM 644 O O . TRP A 1 84 ? 6.809 9.761 -6.710 1.00 93.75 84 TRP A O 1
ATOM 654 N N . PRO A 1 85 ? 8.755 10.883 -6.587 1.00 95.00 85 PRO A N 1
ATOM 655 C CA . PRO A 1 85 ? 9.277 10.263 -7.805 1.00 95.00 85 PRO A CA 1
ATOM 656 C C . PRO A 1 85 ? 9.312 8.723 -7.753 1.00 95.00 85 PRO A C 1
ATOM 658 O O . PRO A 1 85 ? 8.791 8.102 -8.680 1.00 95.00 85 PRO A O 1
ATOM 661 N N . PRO A 1 86 ? 9.805 8.076 -6.678 1.00 93.31 86 PRO A N 1
ATOM 662 C CA . PRO A 1 86 ? 9.708 6.620 -6.544 1.00 93.31 86 PRO A CA 1
ATOM 663 C C . PRO A 1 86 ? 8.279 6.083 -6.390 1.00 93.31 86 PRO A C 1
ATOM 665 O O . PRO A 1 86 ? 7.984 4.974 -6.833 1.00 93.31 86 PRO A O 1
ATOM 668 N N . ILE A 1 87 ? 7.372 6.852 -5.778 1.00 94.00 87 ILE A N 1
ATOM 669 C CA . ILE A 1 87 ? 5.963 6.452 -5.635 1.00 94.00 87 ILE A CA 1
ATOM 670 C C . ILE A 1 87 ? 5.299 6.311 -7.011 1.00 94.00 87 ILE A C 1
ATOM 672 O O . ILE A 1 87 ? 4.554 5.355 -7.236 1.00 94.00 87 ILE A O 1
ATOM 676 N N . TYR A 1 88 ? 5.603 7.200 -7.964 1.00 94.81 88 TYR A N 1
ATOM 677 C CA . TYR A 1 88 ? 5.034 7.119 -9.314 1.00 94.81 88 TYR A CA 1
ATOM 678 C C . TYR A 1 88 ? 5.412 5.832 -10.055 1.00 94.81 88 TYR A C 1
ATOM 680 O O . TYR A 1 88 ? 4.584 5.292 -10.788 1.00 94.81 88 TYR A O 1
ATOM 688 N N . LEU A 1 89 ? 6.615 5.299 -9.830 1.00 94.25 89 LEU A N 1
ATOM 689 C CA . LEU A 1 89 ? 7.051 4.039 -10.441 1.00 94.25 89 LEU A CA 1
ATOM 690 C C . LEU A 1 89 ? 6.227 2.846 -9.932 1.00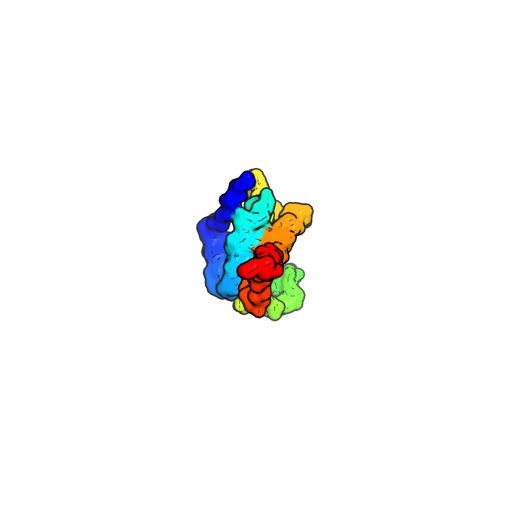 94.25 89 LEU A C 1
ATOM 692 O O . LEU A 1 89 ? 5.854 1.962 -10.703 1.00 94.25 89 LEU A O 1
ATOM 696 N N . ILE A 1 90 ? 5.877 2.850 -8.645 1.00 94.69 90 ILE A N 1
ATOM 697 C CA . ILE A 1 90 ? 4.996 1.836 -8.050 1.00 94.69 90 ILE A CA 1
ATOM 698 C C . ILE A 1 90 ? 3.563 2.007 -8.564 1.00 94.69 90 ILE A C 1
ATOM 700 O O . ILE A 1 90 ? 2.897 1.022 -8.887 1.00 94.69 90 ILE A O 1
ATOM 704 N N . ALA A 1 91 ? 3.082 3.248 -8.668 1.00 95.25 91 ALA A N 1
ATOM 705 C CA . ALA A 1 91 ? 1.748 3.540 -9.184 1.00 95.25 91 ALA A CA 1
ATOM 706 C C . ALA A 1 91 ? 1.575 3.053 -10.635 1.00 95.25 91 ALA A C 1
ATOM 708 O O . ALA A 1 91 ? 0.532 2.485 -10.973 1.00 95.25 91 ALA A O 1
ATOM 709 N N . ASP A 1 92 ? 2.604 3.206 -11.473 1.00 95.81 92 ASP A N 1
ATOM 710 C CA . ASP A 1 92 ? 2.606 2.674 -12.837 1.00 95.81 92 ASP A CA 1
ATOM 711 C C . ASP A 1 92 ? 2.553 1.137 -12.848 1.00 95.81 92 ASP A C 1
ATOM 713 O O . ASP A 1 92 ? 1.710 0.543 -13.526 1.00 95.81 92 ASP A O 1
ATOM 717 N N . ALA A 1 93 ? 3.342 0.473 -11.996 1.00 95.19 93 ALA A N 1
ATOM 718 C CA . ALA A 1 93 ? 3.286 -0.980 -11.830 1.00 95.19 93 ALA A CA 1
ATOM 719 C C . ALA A 1 93 ? 1.901 -1.470 -11.356 1.00 95.19 93 ALA A C 1
ATOM 721 O O . ALA A 1 93 ? 1.382 -2.478 -11.848 1.00 95.19 93 ALA A O 1
ATOM 722 N N . MET A 1 94 ? 1.247 -0.747 -10.445 1.00 95.94 94 MET A N 1
ATOM 723 C CA . MET A 1 94 ? -0.123 -1.047 -10.016 1.00 95.94 94 MET A CA 1
ATOM 724 C C . MET A 1 94 ? -1.115 -0.909 -11.175 1.00 95.94 94 MET A C 1
ATOM 726 O O . MET A 1 94 ? -1.905 -1.822 -11.433 1.00 95.94 94 MET A O 1
ATOM 730 N N . ARG A 1 95 ? -1.041 0.193 -11.931 1.00 95.25 95 ARG A N 1
ATOM 731 C CA . ARG A 1 95 ? -1.888 0.432 -13.108 1.00 95.25 95 ARG A CA 1
ATOM 732 C C . ARG A 1 95 ? -1.714 -0.668 -14.155 1.00 95.25 95 ARG A C 1
ATOM 734 O O . ARG A 1 95 ? -2.700 -1.242 -14.621 1.00 95.25 95 ARG A O 1
ATOM 741 N N . MET A 1 96 ? -0.472 -1.006 -14.487 1.00 94.50 96 MET A N 1
ATOM 742 C CA . MET A 1 96 ? -0.143 -2.060 -15.446 1.00 94.50 96 MET A CA 1
ATOM 743 C C . MET A 1 96 ? -0.644 -3.431 -14.986 1.00 94.50 96 MET A C 1
ATOM 745 O O . MET A 1 96 ? -1.179 -4.198 -15.787 1.00 94.50 96 MET A O 1
ATOM 749 N N . SER A 1 97 ? -0.565 -3.726 -13.689 1.00 93.81 97 SER A N 1
ATOM 750 C CA . SER A 1 97 ? -1.078 -4.975 -13.113 1.00 93.81 97 SER A CA 1
ATOM 751 C C . SER A 1 97 ? -2.589 -5.118 -13.276 1.00 93.81 97 SER A C 1
ATOM 753 O O . SER A 1 97 ? -3.074 -6.189 -13.659 1.00 93.81 97 SER A O 1
ATOM 755 N N . VAL A 1 98 ? -3.336 -4.029 -13.077 1.00 93.88 98 VAL A N 1
ATOM 756 C CA . VAL A 1 98 ? -4.780 -3.989 -13.344 1.00 93.88 98 VAL A CA 1
ATOM 757 C C . VAL A 1 98 ? -5.065 -4.224 -14.828 1.00 93.88 98 VAL A C 1
ATOM 759 O O . VAL A 1 98 ? -5.902 -5.064 -15.158 1.00 93.88 98 VAL A O 1
ATOM 762 N N . LEU A 1 99 ? -4.352 -3.551 -15.736 1.00 92.19 99 LEU A N 1
ATOM 763 C CA . LEU A 1 99 ? -4.539 -3.719 -17.184 1.00 92.19 99 LEU A CA 1
ATOM 764 C C . LEU A 1 99 ? -4.249 -5.154 -17.646 1.00 92.19 99 LEU A C 1
ATOM 766 O O . LEU A 1 99 ? -5.021 -5.735 -18.411 1.00 92.19 99 LEU A O 1
ATOM 770 N N . ILE A 1 100 ? -3.182 -5.772 -17.137 1.00 89.12 100 ILE A N 1
ATOM 771 C CA . ILE A 1 100 ? -2.857 -7.177 -17.413 1.00 89.12 100 ILE A CA 1
ATOM 772 C C . ILE A 1 100 ? -3.987 -8.092 -16.921 1.00 89.12 100 ILE A C 1
ATOM 774 O O . ILE A 1 100 ? -4.404 -9.002 -17.641 1.00 89.12 100 ILE A O 1
ATOM 778 N N . ARG A 1 101 ? -4.533 -7.837 -15.728 1.00 88.19 101 ARG A N 1
ATOM 779 C CA . ARG A 1 101 ? -5.655 -8.609 -15.175 1.00 88.19 101 ARG A CA 1
ATOM 780 C C . ARG A 1 101 ? -6.931 -8.453 -16.006 1.00 88.19 101 ARG A C 1
ATOM 782 O O . ARG A 1 101 ? -7.585 -9.450 -16.307 1.00 88.19 101 ARG A O 1
ATOM 789 N N . LEU A 1 102 ? -7.270 -7.233 -16.416 1.00 85.44 102 LEU A N 1
ATOM 790 C CA . LEU A 1 102 ? -8.466 -6.949 -17.215 1.00 85.44 102 LEU A CA 1
ATOM 791 C C . LEU A 1 102 ? -8.350 -7.483 -18.647 1.00 85.44 102 LEU A C 1
ATOM 793 O O . LEU A 1 102 ? -9.303 -8.070 -19.155 1.00 85.44 102 LEU A O 1
ATOM 797 N N . SER A 1 103 ? -7.174 -7.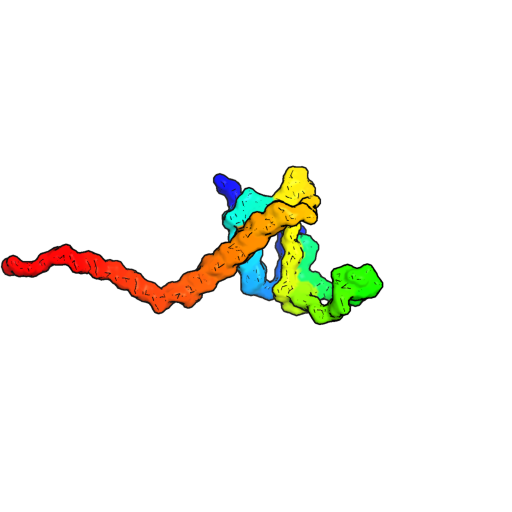374 -19.272 1.00 75.81 103 SER A N 1
ATOM 798 C CA . SER A 1 103 ? -6.929 -7.913 -20.618 1.00 75.81 103 SER A CA 1
ATOM 799 C C . SER A 1 103 ? -7.044 -9.439 -20.686 1.00 75.81 103 SER A C 1
ATOM 801 O O . SER A 1 103 ? -7.343 -9.992 -21.740 1.00 75.81 103 SER A O 1
ATOM 803 N N . ARG A 1 104 ? -6.856 -10.154 -19.568 1.00 60.12 104 ARG A N 1
ATOM 804 C CA . ARG A 1 104 ? -7.139 -11.597 -19.479 1.00 60.12 104 ARG A CA 1
ATOM 805 C C . ARG A 1 104 ? -8.635 -11.908 -19.469 1.00 60.12 104 ARG A C 1
ATOM 807 O O . ARG A 1 104 ? -9.024 -12.972 -19.934 1.00 60.12 104 ARG A O 1
ATOM 814 N N . ARG A 1 105 ? -9.474 -10.978 -19.003 1.00 56.94 105 ARG A N 1
ATOM 815 C CA . ARG A 1 105 ? -10.937 -11.125 -18.970 1.00 56.94 105 ARG A CA 1
ATOM 816 C C . ARG A 1 105 ? -11.577 -10.898 -20.346 1.00 56.94 105 ARG A C 1
ATOM 818 O O . ARG A 1 105 ? -12.652 -11.424 -20.605 1.00 56.94 105 ARG A O 1
ATOM 825 N N . THR A 1 106 ? -10.900 -10.178 -21.244 1.00 50.59 106 THR A N 1
ATOM 826 C CA . THR A 1 106 ? -11.369 -9.888 -22.611 1.00 50.59 106 THR A CA 1
ATOM 827 C C . THR A 1 106 ? -10.809 -10.821 -23.690 1.00 50.59 106 THR A C 1
ATOM 829 O O . THR A 1 106 ? -11.190 -10.691 -24.852 1.00 50.59 106 THR A O 1
ATOM 832 N N . ARG A 1 107 ? -10.003 -11.842 -23.352 1.00 47.09 107 ARG A N 1
ATOM 833 C CA . ARG A 1 107 ? -9.619 -12.912 -24.302 1.00 47.09 107 ARG A CA 1
ATOM 834 C C . ARG A 1 107 ? -10.724 -13.964 -24.474 1.00 47.09 107 ARG A C 1
ATOM 836 O O . ARG A 1 107 ? -10.486 -15.160 -24.381 1.00 47.09 107 ARG A O 1
ATOM 843 N N . ARG A 1 108 ? -11.936 -13.503 -24.783 1.00 44.94 108 ARG A N 1
ATOM 844 C CA . ARG A 1 108 ? -12.916 -14.253 -25.583 1.00 44.94 108 ARG A CA 1
ATOM 845 C C . ARG A 1 108 ? -13.065 -13.565 -26.941 1.00 44.94 108 ARG A C 1
ATOM 847 O O . ARG A 1 108 ? -14.163 -13.346 -27.425 1.00 44.94 108 ARG A O 1
ATOM 854 N N . TRP A 1 109 ? -11.933 -13.206 -27.534 1.00 40.06 109 TRP A N 1
ATOM 855 C CA . TRP A 1 109 ? -11.835 -12.958 -28.961 1.00 40.06 109 TRP A CA 1
ATOM 856 C C . TRP A 1 109 ? -10.852 -13.973 -29.499 1.00 40.06 109 TRP A C 1
ATOM 858 O O . TRP A 1 109 ? -9.647 -13.907 -29.265 1.00 40.06 109 TRP A O 1
ATOM 868 N N . THR A 1 110 ? -11.432 -14.971 -30.147 1.00 39.94 110 THR A N 1
ATOM 869 C CA . THR A 1 110 ? -10.791 -15.880 -31.075 1.00 39.94 110 THR A CA 1
ATOM 870 C C . THR A 1 110 ? -9.901 -15.058 -32.003 1.00 39.94 110 THR A C 1
ATOM 872 O O . THR A 1 110 ? -10.383 -14.515 -32.993 1.00 39.94 110 THR A O 1
ATOM 875 N N . ILE A 1 111 ? -8.599 -14.967 -31.726 1.00 42.66 111 ILE A N 1
ATOM 876 C CA . ILE A 1 111 ? -7.662 -14.745 -32.820 1.00 42.66 111 ILE A CA 1
ATOM 877 C C . ILE A 1 111 ? -7.541 -16.106 -33.499 1.00 42.66 111 ILE A C 1
ATOM 879 O O . ILE A 1 111 ? -6.768 -16.989 -33.136 1.00 42.66 111 ILE A O 1
ATOM 883 N N . CYS A 1 112 ? -8.478 -16.330 -34.416 1.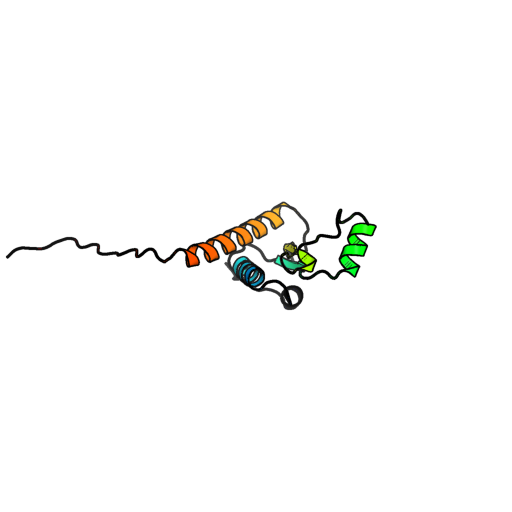00 35.94 112 CYS A N 1
ATOM 884 C CA . CYS A 1 112 ? -8.409 -17.409 -35.371 1.00 35.94 112 CYS A CA 1
ATOM 885 C C . CYS A 1 112 ? -7.233 -17.049 -36.280 1.00 35.94 112 CYS A C 1
ATOM 887 O O . CYS A 1 112 ? -7.403 -16.346 -37.272 1.00 35.94 112 CYS A O 1
ATOM 889 N N . VAL A 1 113 ? -6.020 -17.484 -35.936 1.00 40.88 113 VAL A N 1
ATOM 890 C CA . VAL A 1 113 ? -4.919 -17.495 -36.903 1.00 40.88 113 VAL A CA 1
ATOM 891 C C . VAL A 1 113 ? -5.181 -18.662 -37.855 1.00 40.88 113 VAL A C 1
ATOM 893 O O . VAL A 1 113 ? -4.511 -19.685 -37.826 1.00 40.88 113 VAL A O 1
ATOM 896 N N . LYS A 1 114 ? -6.208 -18.532 -38.700 1.00 38.50 114 LYS A N 1
ATOM 897 C CA . LYS A 1 114 ? -6.234 -19.208 -39.996 1.00 38.50 114 LYS A CA 1
ATOM 898 C C . LYS A 1 114 ? -5.588 -18.246 -40.983 1.00 38.50 114 LYS A C 1
ATOM 900 O O . LYS A 1 114 ? -6.269 -17.592 -41.763 1.00 38.50 114 LYS A O 1
ATOM 905 N N . ALA A 1 115 ? -4.260 -18.174 -40.961 1.00 36.53 115 ALA A N 1
ATOM 906 C CA . ALA A 1 115 ? -3.522 -17.751 -42.144 1.00 36.53 115 ALA A CA 1
ATOM 907 C C . ALA A 1 115 ? -3.577 -18.911 -43.152 1.00 36.53 115 ALA A C 1
ATOM 909 O O . ALA A 1 115 ? -2.625 -19.662 -43.333 1.00 36.53 115 ALA A O 1
ATOM 910 N N . GLY A 1 116 ? -4.758 -19.118 -43.739 1.00 36.88 116 GLY A N 1
ATOM 911 C CA . GLY A 1 116 ? -4.927 -19.950 -44.917 1.00 36.88 116 GLY A CA 1
ATOM 912 C C . GLY A 1 116 ? -4.396 -19.177 -46.112 1.00 36.88 116 GLY A C 1
ATOM 913 O O . GLY A 1 116 ? -5.077 -18.291 -46.621 1.00 36.88 116 GLY A O 1
ATOM 914 N N . PHE A 1 117 ? -3.184 -19.505 -46.549 1.00 35.25 117 PHE A N 1
ATOM 915 C CA . PHE A 1 117 ? -2.632 -19.009 -47.802 1.00 35.25 117 PHE A CA 1
ATOM 916 C C . PHE A 1 117 ? -2.291 -20.196 -48.706 1.00 35.25 117 PHE A C 1
ATOM 918 O O . PHE A 1 117 ? -1.253 -20.816 -48.524 1.00 35.25 117 PHE A O 1
ATOM 925 N N . ARG A 1 118 ? -3.190 -20.448 -49.677 1.00 38.09 118 ARG A N 1
ATOM 926 C CA . ARG A 1 118 ? -3.048 -21.273 -50.903 1.00 38.09 118 ARG A CA 1
ATOM 927 C C . ARG A 1 118 ? -2.705 -22.765 -50.675 1.00 38.09 118 ARG A C 1
ATOM 929 O O . ARG A 1 118 ? -1.836 -23.109 -49.902 1.00 38.09 118 ARG A O 1
ATOM 936 N N . GLN A 1 119 ? -3.341 -23.737 -51.326 1.00 34.78 119 GLN A N 1
ATOM 937 C CA . GLN A 1 119 ? -3.502 -23.882 -52.775 1.00 34.78 119 GLN A CA 1
ATOM 938 C C . GLN A 1 119 ? -4.708 -24.791 -53.119 1.00 34.78 119 GLN A C 1
ATOM 940 O O . GLN A 1 119 ? -4.951 -25.799 -52.463 1.00 34.78 119 GLN A O 1
ATOM 945 N N . ARG A 1 120 ? -5.424 -24.446 -54.192 1.00 32.59 120 ARG A N 1
ATOM 946 C CA . ARG A 1 120 ? -6.028 -25.358 -55.187 1.00 32.59 120 ARG A CA 1
ATOM 947 C C . ARG A 1 120 ? -5.822 -24.674 -56.555 1.00 32.59 120 ARG A C 1
ATOM 949 O O . ARG A 1 120 ? -5.764 -23.439 -56.533 1.00 32.59 120 ARG A O 1
ATOM 956 N N . PRO A 1 121 ? -5.765 -25.362 -57.714 1.00 37.84 121 PRO A N 1
ATOM 957 C CA . PRO A 1 121 ? -6.003 -26.791 -57.968 1.00 37.84 121 PRO A CA 1
ATOM 958 C C . PRO A 1 121 ? -4.898 -27.504 -58.794 1.00 37.84 121 PRO A C 1
ATOM 960 O O . PRO A 1 121 ? -4.217 -26.869 -59.593 1.00 37.84 121 PRO A O 1
ATOM 963 N N . CYS A 1 122 ? -4.809 -28.827 -58.632 1.00 38.53 122 CYS A N 1
ATOM 964 C CA . CYS A 1 122 ? -4.862 -29.844 -59.693 1.00 38.53 122 CYS A CA 1
ATOM 96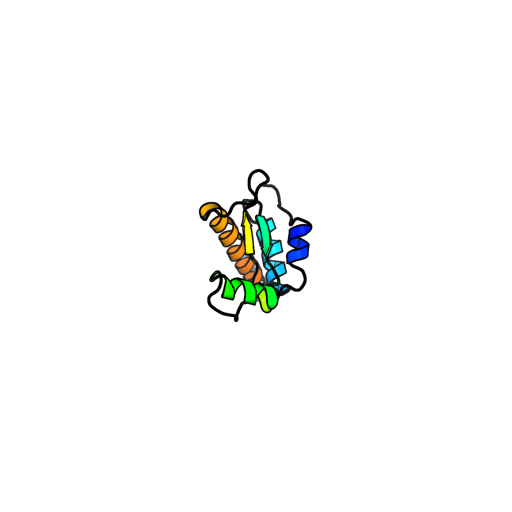5 C C . CYS A 1 122 ? -5.717 -30.989 -59.135 1.00 38.53 122 CYS A C 1
ATOM 967 O O . CYS A 1 122 ? -5.604 -31.235 -57.909 1.00 38.53 122 CYS A O 1
#

Sequence (122 aa):
MGVFALSAGSKKELLNVHEALVSVVERAVQISVQEFAVHDGIRTLAEQQKMVQSGASQTMDSRHLTGHAVDLVPYINGKLRWEWPPIYLIADAMRMSVLIRLSRRTRRWTICVKAGFRQRPC